Protein AF-A0A7S1R924-F1 (afdb_monomer_lite)

Structure (mmCIF, N/CA/C/O backbone):
data_AF-A0A7S1R924-F1
#
_entry.id   AF-A0A7S1R924-F1
#
loop_
_atom_site.group_PDB
_atom_site.id
_atom_site.type_symbol
_atom_site.label_atom_id
_atom_site.label_alt_id
_atom_site.label_comp_id
_atom_site.label_asym_id
_atom_site.label_entity_id
_atom_site.label_seq_id
_atom_site.pdbx_PDB_ins_code
_atom_site.Cartn_x
_atom_site.Cartn_y
_atom_site.Cartn_z
_atom_site.occupancy
_atom_site.B_iso_or_equiv
_atom_site.auth_seq_id
_atom_site.auth_comp_id
_atom_site.auth_asym_id
_atom_site.auth_atom_id
_atom_site.pdbx_PDB_model_num
ATOM 1 N N . PRO A 1 1 ? 16.244 10.748 -8.995 1.00 49.25 1 PRO A N 1
ATOM 2 C CA . PRO A 1 1 ? 16.408 9.889 -7.794 1.00 49.25 1 PRO A CA 1
ATOM 3 C C . PRO A 1 1 ? 15.623 10.457 -6.596 1.00 49.25 1 PRO A C 1
ATOM 5 O O . PRO A 1 1 ? 15.896 11.573 -6.168 1.00 49.25 1 PRO A O 1
ATOM 8 N N . LYS A 1 2 ? 14.605 9.735 -6.099 1.00 42.09 2 LYS A N 1
ATOM 9 C CA . LYS A 1 2 ? 13.659 10.257 -5.087 1.00 42.09 2 LYS A CA 1
ATOM 10 C C . LYS A 1 2 ? 14.206 10.217 -3.645 1.00 42.09 2 LYS A C 1
ATOM 12 O O . LYS A 1 2 ? 13.652 10.883 -2.783 1.00 42.09 2 LYS A O 1
ATOM 17 N N . PHE A 1 3 ? 15.318 9.510 -3.410 1.00 50.12 3 PHE A N 1
ATOM 18 C CA . PHE A 1 3 ? 15.965 9.357 -2.093 1.00 50.12 3 PHE A CA 1
ATOM 19 C C . PHE A 1 3 ? 17.502 9.269 -2.179 1.00 50.12 3 PHE A C 1
ATOM 21 O O . PHE A 1 3 ? 18.134 8.595 -1.379 1.00 50.12 3 PHE A O 1
ATOM 28 N N . GLY A 1 4 ? 18.117 9.884 -3.194 1.00 65.62 4 GLY A N 1
ATOM 29 C CA . GLY A 1 4 ? 19.574 9.830 -3.402 1.00 65.62 4 GLY A CA 1
ATOM 30 C C . GLY A 1 4 ? 20.097 8.568 -4.103 1.00 65.62 4 GLY A C 1
ATOM 31 O O . GLY A 1 4 ? 21.200 8.606 -4.631 1.00 65.62 4 GLY A O 1
ATOM 32 N N . PHE A 1 5 ? 19.292 7.507 -4.209 1.00 68.25 5 PHE A N 1
ATOM 33 C CA . PHE A 1 5 ? 19.640 6.285 -4.946 1.00 68.25 5 PHE A CA 1
ATOM 34 C C . PHE A 1 5 ? 18.968 6.234 -6.321 1.00 68.25 5 PHE A C 1
ATOM 36 O O . PHE A 1 5 ? 17.844 6.726 -6.500 1.00 68.25 5 PHE A O 1
ATOM 43 N N . ASP A 1 6 ? 19.659 5.648 -7.295 1.00 67.06 6 ASP A N 1
ATOM 44 C CA . ASP A 1 6 ? 19.090 5.306 -8.596 1.00 67.06 6 ASP A CA 1
ATOM 45 C C . ASP A 1 6 ? 18.497 3.882 -8.592 1.00 67.06 6 ASP A C 1
ATOM 47 O O . ASP A 1 6 ? 18.780 3.074 -7.711 1.00 67.06 6 ASP A O 1
ATOM 51 N N . GLY A 1 7 ? 17.619 3.588 -9.555 1.00 62.19 7 GLY A N 1
ATOM 52 C CA . GLY A 1 7 ? 16.990 2.267 -9.698 1.00 62.19 7 GLY A CA 1
ATOM 53 C C . GLY A 1 7 ? 17.879 1.230 -10.389 1.00 62.19 7 GLY A C 1
ATOM 54 O O . GLY A 1 7 ? 17.380 0.187 -10.802 1.00 62.19 7 GLY A O 1
ATOM 55 N N . THR A 1 8 ? 19.168 1.520 -10.586 1.00 72.12 8 THR A N 1
ATOM 56 C CA . THR A 1 8 ? 20.103 0.564 -11.184 1.00 72.12 8 THR A CA 1
ATOM 57 C C . THR A 1 8 ? 20.564 -0.441 -10.130 1.00 72.12 8 THR A C 1
ATOM 59 O O . THR A 1 8 ? 20.469 -0.191 -8.928 1.00 72.12 8 THR A O 1
ATOM 62 N N . LEU A 1 9 ? 21.130 -1.573 -10.564 1.00 66.94 9 LEU A N 1
ATOM 63 C CA . LEU A 1 9 ? 21.716 -2.566 -9.654 1.00 66.94 9 LEU A CA 1
ATOM 64 C C . LEU A 1 9 ? 22.703 -1.919 -8.665 1.00 66.94 9 LEU A C 1
ATOM 66 O O . LEU A 1 9 ? 22.710 -2.245 -7.481 1.00 66.94 9 LEU A O 1
ATOM 70 N N . ARG A 1 10 ? 23.490 -0.949 -9.144 1.00 73.75 10 ARG A N 1
ATOM 71 C CA . ARG A 1 10 ? 24.447 -0.205 -8.328 1.00 73.75 10 ARG A CA 1
ATOM 72 C C . ARG A 1 10 ? 23.754 0.649 -7.263 1.00 73.75 10 ARG A C 1
ATOM 74 O O . ARG A 1 10 ? 24.136 0.556 -6.100 1.00 73.75 10 ARG A O 1
ATOM 81 N N . GLY A 1 11 ? 22.736 1.429 -7.626 1.00 73.31 11 GLY A N 1
ATOM 82 C CA . GLY A 1 11 ? 21.990 2.246 -6.664 1.00 73.31 11 GLY A CA 1
ATOM 83 C C . GLY A 1 11 ? 21.280 1.409 -5.601 1.00 73.31 11 GLY A C 1
ATOM 84 O O . GLY A 1 11 ? 21.264 1.784 -4.429 1.00 73.31 11 GLY A O 1
ATOM 85 N N . VAL A 1 12 ? 20.788 0.221 -5.966 1.00 70.88 12 VAL A N 1
ATOM 86 C CA . VAL A 1 12 ? 20.202 -0.736 -5.014 1.00 70.88 12 VAL A CA 1
ATOM 87 C C . VAL A 1 12 ? 21.258 -1.301 -4.054 1.00 70.88 12 VAL A C 1
ATOM 89 O O . VAL A 1 12 ? 21.000 -1.406 -2.853 1.00 70.88 12 VAL A O 1
ATOM 92 N N . MET A 1 13 ? 22.464 -1.619 -4.538 1.00 72.31 13 MET A N 1
ATOM 93 C CA . MET A 1 13 ? 23.574 -2.055 -3.677 1.00 72.31 13 MET A CA 1
ATOM 94 C C . MET A 1 13 ? 24.038 -0.947 -2.718 1.00 72.31 13 MET A C 1
ATOM 96 O O . MET A 1 13 ? 24.294 -1.218 -1.543 1.00 72.31 13 MET A O 1
ATOM 100 N N . GLU A 1 14 ? 24.115 0.299 -3.190 1.00 78.88 14 GLU A N 1
ATOM 101 C CA . GLU A 1 14 ? 24.468 1.467 -2.371 1.00 78.88 14 GLU A CA 1
ATOM 102 C C . GLU A 1 14 ? 23.411 1.730 -1.283 1.00 78.88 14 GLU A C 1
ATOM 104 O O . GLU A 1 14 ? 23.768 1.918 -0.116 1.00 78.88 14 GLU A O 1
ATOM 109 N N . MET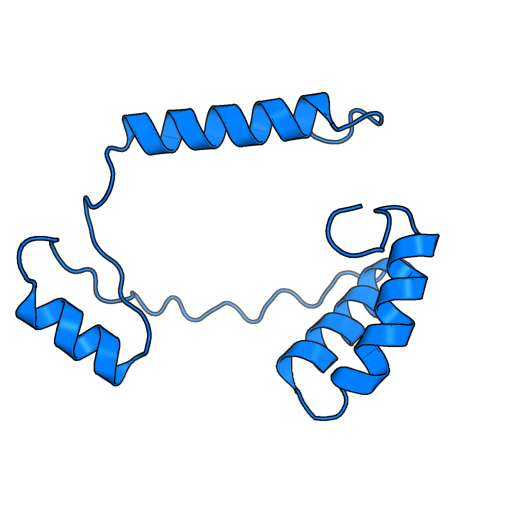 A 1 15 ? 22.120 1.640 -1.627 1.00 77.06 15 MET A N 1
ATOM 110 C CA . MET A 1 15 ? 21.016 1.715 -0.662 1.00 77.06 15 MET A CA 1
ATOM 111 C C . MET A 1 15 ? 21.130 0.617 0.396 1.00 77.06 15 MET A C 1
ATOM 113 O O . MET A 1 15 ? 21.021 0.893 1.589 1.00 77.06 15 MET A O 1
ATOM 117 N N . ARG A 1 16 ? 21.390 -0.629 -0.017 1.00 73.50 16 ARG A N 1
ATOM 118 C CA . ARG A 1 16 ? 21.489 -1.774 0.897 1.00 73.50 16 ARG A CA 1
ATOM 119 C C . ARG A 1 16 ? 22.558 -1.566 1.964 1.00 73.50 16 ARG A C 1
ATOM 121 O O . ARG A 1 16 ? 22.287 -1.822 3.133 1.00 73.50 16 ARG A O 1
ATOM 128 N N . ASN A 1 17 ? 23.734 -1.085 1.569 1.00 75.81 17 ASN A N 1
ATOM 129 C CA . ASN A 1 17 ? 24.843 -0.841 2.492 1.00 75.81 17 ASN A CA 1
ATOM 130 C C . ASN A 1 17 ? 24.529 0.271 3.505 1.00 75.81 17 ASN A C 1
ATOM 132 O O . ASN A 1 17 ? 24.924 0.174 4.665 1.00 75.81 17 ASN A O 1
ATOM 136 N N . GLN A 1 18 ? 23.802 1.316 3.098 1.00 76.12 18 GLN A N 1
ATOM 137 C CA . GLN A 1 18 ? 23.386 2.368 4.032 1.00 76.12 18 GLN A CA 1
ATOM 138 C C . GLN A 1 18 ? 22.285 1.884 4.981 1.00 76.12 18 GLN A C 1
ATOM 140 O O . GLN A 1 18 ? 22.349 2.117 6.187 1.00 76.12 18 GLN A O 1
ATOM 145 N N . VAL A 1 19 ? 21.298 1.158 4.456 1.00 72.62 19 VAL A N 1
ATOM 146 C CA . VAL A 1 19 ? 20.150 0.679 5.236 1.00 72.62 19 VAL A CA 1
ATOM 147 C C . VAL A 1 19 ? 20.542 -0.457 6.184 1.00 72.62 19 VAL A C 1
ATOM 149 O O . VAL A 1 19 ? 19.964 -0.555 7.262 1.00 72.62 19 VAL A O 1
ATOM 152 N N . SER A 1 20 ? 21.558 -1.271 5.865 1.00 70.31 20 SER A N 1
ATOM 153 C CA . SER A 1 20 ? 22.011 -2.357 6.750 1.00 70.31 20 SER A CA 1
ATOM 154 C C . SER A 1 20 ? 22.460 -1.883 8.130 1.00 70.31 20 SER A C 1
ATOM 156 O O . SER A 1 20 ? 22.262 -2.604 9.101 1.00 70.31 20 SER A O 1
ATOM 158 N N . PHE A 1 21 ? 23.004 -0.666 8.232 1.00 68.50 21 PHE A N 1
ATOM 159 C CA . PHE A 1 21 ? 23.390 -0.085 9.519 1.00 68.50 21 PHE A CA 1
ATOM 160 C C . PHE A 1 21 ? 22.171 0.360 10.343 1.00 68.50 21 PHE A C 1
ATOM 162 O O . PHE A 1 21 ? 22.165 0.255 11.563 1.00 68.50 21 PHE A O 1
ATOM 169 N N . MET A 1 22 ? 21.111 0.830 9.680 1.00 67.12 22 MET A N 1
ATOM 170 C CA . MET A 1 22 ? 19.878 1.275 10.343 1.00 67.12 22 MET 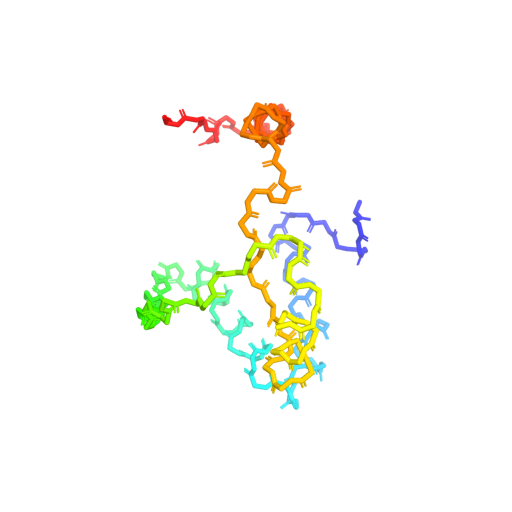A CA 1
ATOM 171 C C . MET A 1 22 ? 18.949 0.112 10.701 1.00 67.12 22 MET A C 1
ATOM 173 O O . MET A 1 22 ? 18.132 0.224 11.610 1.00 67.12 22 MET A O 1
ATOM 177 N N . ALA A 1 23 ? 19.064 -1.000 9.979 1.00 65.25 23 ALA A N 1
ATOM 178 C CA . ALA A 1 23 ? 18.188 -2.147 10.127 1.00 65.25 23 ALA A CA 1
ATOM 179 C C . ALA A 1 23 ? 18.553 -3.052 11.304 1.00 65.25 23 ALA A C 1
ATOM 181 O O . ALA A 1 23 ? 17.694 -3.804 11.741 1.00 65.25 23 ALA A O 1
ATOM 182 N N . GLU A 1 24 ? 19.765 -2.975 11.864 1.00 68.44 24 GLU A N 1
ATOM 183 C CA . GLU A 1 24 ? 20.225 -3.880 12.935 1.00 68.44 24 GLU A CA 1
ATOM 184 C C . GLU A 1 24 ? 19.225 -4.017 14.104 1.00 68.44 24 GLU A C 1
ATOM 186 O O . GLU A 1 24 ? 19.081 -5.102 14.669 1.00 68.44 24 GLU A O 1
ATOM 191 N N . PHE A 1 25 ? 18.464 -2.956 14.394 1.00 74.38 25 PHE A N 1
ATOM 192 C CA . PHE A 1 25 ? 17.470 -2.905 15.471 1.00 74.38 25 PHE A CA 1
ATOM 193 C C . PHE A 1 25 ? 16.000 -2.960 15.004 1.00 74.38 25 PHE A C 1
ATOM 195 O O . PHE A 1 25 ? 15.099 -2.858 15.834 1.00 74.38 25 PHE A O 1
ATOM 202 N N . ASP A 1 26 ? 15.738 -3.146 13.707 1.00 74.12 26 ASP A N 1
ATOM 203 C CA . ASP A 1 26 ? 14.399 -3.227 13.106 1.00 74.12 26 ASP A CA 1
ATOM 204 C C . ASP A 1 26 ? 14.217 -4.596 12.406 1.00 74.12 26 ASP A C 1
ATOM 206 O O . ASP A 1 26 ? 14.682 -4.808 11.276 1.00 74.12 26 ASP A O 1
ATOM 210 N N . PRO A 1 27 ? 13.563 -5.573 13.069 1.00 73.44 27 PRO A N 1
ATOM 211 C CA . PRO A 1 27 ? 13.411 -6.924 12.532 1.00 73.44 27 PRO A CA 1
ATOM 212 C C . PRO A 1 27 ? 12.668 -6.995 11.180 1.00 73.44 27 PRO A C 1
ATOM 214 O O . PRO A 1 27 ? 13.128 -7.743 10.305 1.00 73.44 27 PRO A O 1
ATOM 217 N N . PRO A 1 28 ? 11.565 -6.247 10.950 1.00 72.88 28 PRO A N 1
ATOM 218 C CA . PRO A 1 28 ? 10.965 -6.108 9.621 1.00 72.88 28 PRO A CA 1
ATOM 219 C C . PRO A 1 28 ? 11.943 -5.624 8.545 1.00 72.88 28 PRO A C 1
ATOM 221 O O . PRO A 1 28 ? 12.018 -6.228 7.468 1.00 72.88 28 PRO A O 1
ATOM 224 N N . LEU A 1 29 ? 12.728 -4.585 8.832 1.00 72.12 29 LEU A N 1
ATOM 225 C CA . LEU A 1 29 ? 13.675 -4.018 7.872 1.00 72.12 29 LEU A CA 1
ATOM 226 C C . LEU A 1 29 ? 14.822 -4.993 7.559 1.00 72.12 29 LEU A C 1
ATOM 228 O O . LEU A 1 29 ? 15.193 -5.166 6.396 1.00 72.12 29 LEU A O 1
ATOM 232 N N . MET A 1 30 ? 15.317 -5.725 8.562 1.00 76.12 30 MET A N 1
ATOM 233 C CA . MET A 1 30 ? 16.311 -6.792 8.362 1.00 76.12 30 MET A CA 1
ATOM 234 C C . MET A 1 30 ? 15.786 -7.948 7.526 1.00 76.12 30 MET A C 1
ATOM 236 O O . MET A 1 30 ? 16.537 -8.533 6.739 1.00 76.12 30 MET A O 1
ATOM 240 N N . LYS A 1 31 ? 14.507 -8.301 7.680 1.00 76.56 31 LYS A N 1
ATOM 241 C CA . LYS A 1 31 ? 13.876 -9.303 6.822 1.00 76.56 31 LYS A CA 1
ATOM 242 C C . LYS A 1 31 ? 13.827 -8.811 5.375 1.00 76.56 31 LYS A C 1
ATOM 244 O O . LYS A 1 31 ? 14.243 -9.550 4.488 1.00 76.56 31 LYS A O 1
ATOM 249 N N . ALA A 1 32 ? 13.387 -7.574 5.145 1.00 73.88 32 ALA A N 1
ATOM 250 C CA . ALA A 1 32 ? 13.334 -6.990 3.806 1.00 73.88 32 ALA A CA 1
ATOM 251 C C . ALA A 1 32 ? 14.719 -6.964 3.134 1.00 73.88 32 ALA A C 1
ATOM 253 O O . ALA A 1 32 ? 14.849 -7.387 1.989 1.00 73.88 32 ALA A O 1
ATOM 254 N N . LEU A 1 33 ? 15.774 -6.572 3.860 1.00 75.25 33 LEU A N 1
ATOM 255 C CA . LEU A 1 33 ? 17.153 -6.612 3.353 1.00 75.25 33 LEU A CA 1
ATOM 256 C C . LEU A 1 33 ? 17.608 -8.029 2.974 1.00 75.25 33 LEU A C 1
ATOM 258 O O . LEU A 1 33 ? 18.233 -8.218 1.929 1.00 75.25 33 LEU A O 1
ATOM 262 N N . LYS A 1 34 ? 17.288 -9.032 3.802 1.00 73.81 34 LYS A N 1
ATOM 263 C CA . LYS A 1 34 ? 17.609 -10.443 3.521 1.00 73.81 34 LYS A CA 1
ATOM 264 C C . LYS A 1 34 ? 16.858 -10.970 2.304 1.00 73.81 34 LYS A C 1
ATOM 266 O O . LYS A 1 34 ? 17.425 -11.734 1.529 1.00 73.81 34 LYS A O 1
ATOM 271 N N . ASP A 1 35 ? 15.606 -10.568 2.134 1.00 68.12 35 ASP A N 1
ATOM 272 C CA . ASP A 1 35 ? 14.794 -10.959 0.988 1.00 68.12 35 ASP A CA 1
ATOM 273 C C . ASP A 1 35 ? 15.334 -10.306 -0.297 1.00 68.12 35 ASP A C 1
ATOM 275 O O . ASP A 1 35 ? 15.586 -11.003 -1.276 1.00 68.12 35 ASP A O 1
ATOM 279 N N . ILE A 1 36 ? 15.667 -9.011 -0.274 1.00 71.00 36 ILE A N 1
ATOM 280 C CA . ILE A 1 36 ? 16.323 -8.328 -1.404 1.00 71.00 36 ILE A CA 1
ATOM 281 C C . ILE A 1 36 ? 17.629 -9.034 -1.797 1.00 71.00 36 ILE A C 1
ATOM 283 O O . ILE A 1 36 ? 17.869 -9.256 -2.981 1.00 71.00 36 ILE A O 1
ATOM 287 N N . HIS A 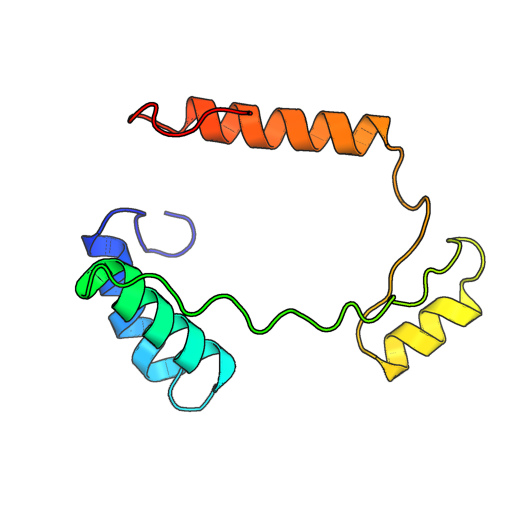1 37 ? 18.449 -9.440 -0.822 1.00 72.06 37 HIS A N 1
ATOM 288 C CA . HIS A 1 37 ? 19.670 -10.211 -1.079 1.00 72.06 37 HIS A CA 1
ATOM 289 C C . HIS A 1 37 ? 19.377 -11.565 -1.747 1.00 72.06 37 HIS A C 1
ATOM 291 O O . HIS A 1 37 ? 20.022 -11.917 -2.732 1.00 72.06 37 HIS A O 1
ATOM 297 N N . LYS A 1 38 ? 18.378 -12.311 -1.263 1.00 67.94 38 LYS A N 1
ATOM 298 C CA . LYS A 1 38 ? 17.983 -13.592 -1.872 1.00 67.94 38 LYS A CA 1
ATOM 299 C C . LYS A 1 38 ? 17.520 -13.430 -3.319 1.00 67.94 38 LYS A C 1
ATOM 301 O O . LYS A 1 38 ? 17.916 -14.224 -4.167 1.00 67.94 38 LYS A O 1
ATOM 306 N N . LEU A 1 39 ? 16.728 -12.395 -3.597 1.00 66.81 39 LEU A N 1
ATOM 307 C CA . LEU A 1 39 ? 16.172 -12.153 -4.925 1.00 66.81 39 LEU A CA 1
ATOM 308 C C . LEU A 1 39 ? 17.229 -11.647 -5.918 1.00 66.81 39 LEU A C 1
ATOM 310 O O . LEU A 1 39 ? 17.303 -12.142 -7.042 1.00 66.81 39 LEU A O 1
ATOM 314 N N . LEU A 1 40 ? 18.034 -10.659 -5.517 1.00 68.38 40 LEU A N 1
ATOM 315 C CA . LEU A 1 40 ? 18.943 -9.959 -6.429 1.00 68.38 40 LEU A CA 1
ATOM 316 C C . LEU A 1 40 ? 20.327 -10.604 -6.529 1.00 68.38 40 LEU A C 1
ATOM 318 O O . LEU A 1 40 ? 20.871 -10.661 -7.628 1.00 68.38 40 LEU A O 1
ATOM 322 N N . ASP A 1 41 ? 20.884 -11.100 -5.419 1.00 69.50 41 ASP A N 1
ATOM 323 C CA . ASP A 1 41 ? 22.250 -11.642 -5.404 1.00 69.50 41 ASP A CA 1
ATOM 324 C C . ASP A 1 41 ? 22.259 -13.163 -5.587 1.00 69.50 41 ASP A C 1
ATOM 326 O O . ASP A 1 41 ? 23.131 -13.702 -6.263 1.00 69.50 41 ASP A O 1
ATOM 330 N N . ALA A 1 42 ? 21.307 -13.869 -4.965 1.00 67.50 42 ALA A N 1
ATOM 331 C CA . ALA A 1 42 ? 21.269 -15.332 -4.993 1.00 67.50 42 ALA A CA 1
ATOM 332 C C . ALA A 1 42 ? 20.374 -15.902 -6.107 1.00 67.50 42 ALA A C 1
ATOM 334 O O . ALA A 1 42 ? 20.350 -17.120 -6.285 1.00 67.50 42 ALA A O 1
ATOM 335 N N . HIS A 1 43 ? 19.634 -15.047 -6.829 1.00 70.25 43 HIS A N 1
ATOM 336 C CA . HIS A 1 43 ? 18.599 -15.438 -7.799 1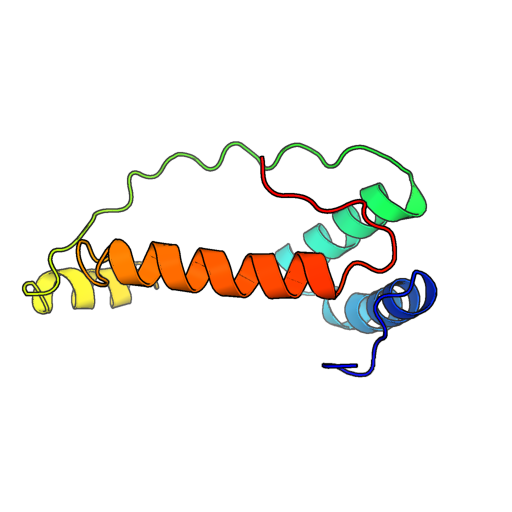.00 70.25 43 HIS A CA 1
ATOM 337 C C . HIS A 1 43 ? 17.631 -16.500 -7.249 1.00 70.25 43 HIS A C 1
ATOM 339 O O . HIS A 1 43 ? 17.141 -17.359 -7.980 1.00 70.25 43 HIS A O 1
ATOM 345 N N . GLN A 1 44 ? 17.392 -16.469 -5.938 1.00 70.62 44 GLN A N 1
ATOM 346 C CA . GLN A 1 44 ? 16.488 -17.382 -5.263 1.00 70.62 44 GLN A CA 1
ATOM 347 C C . GLN A 1 44 ? 15.100 -16.765 -5.222 1.00 70.62 44 GLN A C 1
ATOM 349 O O . GLN A 1 44 ? 14.937 -15.590 -4.883 1.00 70.62 44 GLN A O 1
ATOM 354 N N . ASP A 1 45 ? 14.093 -17.588 -5.498 1.00 64.06 45 ASP A N 1
ATOM 355 C CA . ASP A 1 45 ? 12.713 -17.202 -5.258 1.00 64.06 45 ASP A CA 1
ATOM 356 C C . ASP A 1 45 ? 12.537 -16.829 -3.786 1.00 64.06 45 ASP A C 1
ATOM 358 O O . ASP A 1 45 ? 12.953 -17.548 -2.867 1.00 64.06 45 ASP A O 1
ATOM 362 N N . LEU A 1 46 ? 11.913 -15.676 -3.557 1.00 59.41 46 LEU A N 1
ATOM 363 C CA . LEU A 1 46 ? 11.563 -15.256 -2.212 1.00 59.41 46 LEU A CA 1
ATOM 364 C C . LEU A 1 46 ? 10.656 -16.313 -1.576 1.00 59.41 46 LEU A C 1
ATOM 366 O O . LEU A 1 46 ? 9.748 -16.821 -2.246 1.00 59.41 46 LEU A O 1
ATOM 370 N N . PRO A 1 47 ? 10.838 -16.632 -0.279 1.00 62.84 47 PRO A N 1
ATOM 371 C CA . PRO A 1 47 ? 9.849 -17.428 0.423 1.00 62.84 47 PRO A CA 1
ATOM 372 C C . PRO A 1 47 ? 8.507 -16.720 0.251 1.00 62.84 47 PRO A C 1
ATOM 374 O O . PRO A 1 47 ? 8.388 -15.537 0.587 1.00 62.84 47 PRO A O 1
ATOM 377 N N . LYS A 1 48 ? 7.524 -17.429 -0.324 1.00 57.03 48 LYS A N 1
ATOM 378 C CA . LYS A 1 48 ? 6.157 -16.917 -0.467 1.00 57.03 48 LYS A CA 1
ATOM 379 C C . LYS A 1 48 ? 5.787 -16.299 0.871 1.00 57.03 48 LYS A C 1
ATOM 381 O O . LYS A 1 48 ? 5.963 -16.969 1.894 1.00 57.03 48 LYS A O 1
ATOM 386 N N . MET A 1 49 ? 5.367 -15.025 0.863 1.00 50.94 49 MET A N 1
ATOM 387 C CA . MET A 1 49 ? 4.927 -14.361 2.090 1.00 50.94 49 MET A CA 1
ATOM 388 C C . MET A 1 49 ? 4.048 -15.353 2.848 1.00 50.94 49 MET A C 1
ATOM 390 O O . MET A 1 49 ? 3.196 -15.970 2.193 1.00 50.94 49 MET A O 1
ATOM 394 N N . PRO A 1 50 ? 4.293 -15.587 4.157 1.00 52.56 50 PRO A N 1
ATOM 395 C CA . PRO A 1 50 ? 3.437 -16.476 4.924 1.00 52.56 50 PRO A CA 1
ATOM 396 C C . PRO A 1 50 ? 2.031 -16.004 4.628 1.00 52.56 50 PRO A C 1
ATOM 398 O O . PRO A 1 50 ? 1.793 -14.804 4.768 1.00 52.56 50 PRO A O 1
ATOM 401 N N . ILE A 1 51 ? 1.204 -16.908 4.080 1.00 52.88 51 ILE A N 1
ATOM 402 C CA . ILE A 1 51 ? -0.166 -16.620 3.658 1.00 52.88 51 ILE A CA 1
ATOM 403 C C . ILE A 1 51 ? -0.716 -15.734 4.751 1.00 52.88 51 ILE A C 1
ATOM 405 O O . ILE A 1 51 ? -0.856 -16.190 5.891 1.00 52.88 51 ILE A O 1
ATOM 409 N N . VAL A 1 52 ? -0.858 -14.445 4.428 1.00 51.12 52 VAL A N 1
ATOM 410 C CA . VAL A 1 52 ? -1.386 -13.466 5.361 1.00 51.12 52 VAL A CA 1
ATOM 411 C C . VAL A 1 52 ? -2.702 -14.108 5.714 1.00 51.12 52 VAL A C 1
ATOM 413 O O . VAL A 1 52 ? -3.499 -14.360 4.804 1.00 51.12 52 VAL A O 1
ATOM 416 N N . ARG A 1 53 ? -2.869 -14.536 6.978 1.00 46.38 53 ARG A N 1
ATOM 417 C CA . ARG A 1 53 ? -4.185 -14.957 7.453 1.00 46.38 53 ARG A CA 1
ATOM 418 C C . ARG A 1 53 ? -5.103 -13.908 6.870 1.00 46.38 53 ARG A C 1
ATOM 420 O O . ARG A 1 53 ? -4.839 -12.725 7.083 1.00 46.38 53 ARG A O 1
ATOM 427 N N . VAL A 1 54 ? -6.071 -14.321 6.058 1.00 52.12 54 VAL A N 1
ATOM 428 C CA . VAL A 1 54 ? -7.124 -13.412 5.638 1.00 52.12 54 VAL A CA 1
ATOM 429 C C . VAL A 1 54 ? -7.849 -13.122 6.941 1.00 52.12 54 VAL A C 1
ATOM 431 O O . VAL A 1 54 ? -8.770 -13.823 7.334 1.00 52.12 54 VAL A O 1
ATOM 434 N N . VAL A 1 55 ? -7.303 -12.186 7.713 1.00 52.72 55 VAL A N 1
ATOM 435 C CA . VAL A 1 55 ? -8.035 -11.484 8.732 1.00 52.72 55 VAL A CA 1
ATOM 436 C C . VAL A 1 55 ? -9.036 -10.770 7.859 1.00 52.72 55 VAL A C 1
ATOM 438 O O . VAL A 1 55 ? -8.665 -9.886 7.084 1.00 52.72 55 VAL A O 1
ATOM 441 N N . GLU A 1 56 ? -10.262 -11.280 7.841 1.00 61.50 56 GLU A N 1
ATOM 442 C CA . GLU A 1 56 ? -11.382 -10.540 7.294 1.00 61.50 56 GLU A CA 1
ATOM 443 C C . GLU A 1 56 ? -11.456 -9.266 8.127 1.00 61.50 56 GLU A C 1
ATOM 445 O O . GLU A 1 56 ? -12.058 -9.230 9.196 1.00 61.50 56 GLU A O 1
ATOM 450 N N . ALA A 1 57 ? -10.695 -8.257 7.700 1.00 69.94 57 ALA A N 1
ATOM 451 C CA . ALA A 1 57 ? -10.602 -6.996 8.393 1.00 69.94 57 ALA A CA 1
ATOM 452 C C . ALA A 1 57 ? -12.015 -6.434 8.434 1.00 69.94 57 ALA A C 1
ATOM 454 O O . ALA A 1 57 ? -12.671 -6.331 7.389 1.00 69.94 57 ALA A O 1
ATOM 455 N N . GLN A 1 58 ? -12.483 -6.124 9.641 1.00 84.69 58 GLN A N 1
ATOM 456 C CA . GLN A 1 58 ? -13.801 -5.556 9.834 1.00 84.69 58 GLN A CA 1
ATOM 457 C C . GLN A 1 58 ? -13.922 -4.309 8.956 1.00 84.69 58 GLN A C 1
ATOM 459 O O . GLN A 1 58 ? -13.088 -3.402 9.007 1.00 84.69 58 GLN A O 1
ATOM 464 N N . ARG A 1 59 ? -14.935 -4.311 8.088 1.00 87.75 59 ARG A N 1
ATOM 465 C CA . ARG A 1 59 ? -15.204 -3.204 7.174 1.00 87.75 59 ARG A CA 1
ATOM 466 C C . ARG A 1 59 ? -16.260 -2.311 7.791 1.00 87.75 59 ARG A C 1
ATOM 468 O O . ARG A 1 59 ? -17.317 -2.797 8.184 1.00 87.75 59 ARG A O 1
ATOM 475 N N . PHE A 1 60 ? -15.974 -1.022 7.836 1.00 90.31 60 PHE A N 1
ATOM 476 C CA . PHE A 1 60 ? -16.864 -0.015 8.391 1.00 90.31 60 PHE A CA 1
ATOM 477 C C . PHE A 1 60 ? -17.509 0.781 7.262 1.00 90.31 60 PHE A C 1
ATOM 479 O O . PHE A 1 60 ? -16.857 1.073 6.259 1.00 90.31 60 PHE A O 1
ATOM 486 N N . GLU A 1 61 ? -18.781 1.130 7.420 1.00 89.44 61 GLU A N 1
ATOM 487 C CA . GLU A 1 61 ? -19.404 2.154 6.581 1.00 89.44 61 GLU A CA 1
ATOM 488 C C . GLU A 1 61 ? -18.843 3.526 6.994 1.00 89.44 61 GLU A C 1
ATOM 490 O O . GLU A 1 61 ? -18.525 3.751 8.168 1.00 89.44 61 GLU A O 1
ATOM 495 N N . ALA A 1 62 ? -18.678 4.442 6.040 1.00 84.12 62 ALA A N 1
ATOM 496 C CA . ALA A 1 62 ? -18.040 5.736 6.295 1.00 84.12 62 ALA A CA 1
ATOM 497 C C . ALA A 1 62 ? -18.806 6.576 7.337 1.00 84.12 62 ALA A C 1
ATOM 499 O O . ALA A 1 62 ? -18.204 7.344 8.093 1.00 84.12 62 ALA A O 1
ATOM 500 N N . GLU A 1 63 ? -20.127 6.395 7.404 1.00 87.31 63 GLU A N 1
ATOM 501 C CA . GLU A 1 63 ? -21.037 7.095 8.306 1.00 87.31 63 GLU A CA 1
ATOM 502 C C . GLU A 1 63 ? -20.875 6.668 9.775 1.00 87.31 63 GLU A C 1
ATOM 504 O O . GLU A 1 63 ? -21.176 7.456 10.678 1.00 87.31 63 GLU A O 1
ATOM 509 N N . ASP A 1 64 ? -20.353 5.466 10.046 1.00 86.38 64 ASP A N 1
ATOM 510 C CA . ASP A 1 64 ? -20.121 4.965 11.408 1.00 86.38 64 ASP A CA 1
ATOM 511 C C . ASP A 1 64 ? -18.790 5.467 11.990 1.00 86.38 64 ASP A C 1
ATOM 513 O O . ASP A 1 64 ? -17.888 4.708 12.352 1.00 86.38 64 ASP A O 1
ATOM 517 N N . SER A 1 65 ? -18.675 6.795 12.085 1.00 84.50 65 SER A N 1
ATOM 518 C CA . SER A 1 65 ? -17.493 7.491 12.616 1.00 84.50 65 SER A CA 1
ATOM 519 C C . SER A 1 65 ? -17.049 6.999 13.990 1.00 84.50 65 SER A C 1
ATOM 521 O O . SER A 1 65 ? -15.854 6.921 14.256 1.00 84.50 65 SER A O 1
ATOM 523 N N . LYS A 1 66 ? -17.983 6.626 14.869 1.00 88.50 66 LYS A N 1
ATOM 524 C CA . LYS A 1 66 ? -17.634 6.134 16.205 1.00 88.50 66 LYS A CA 1
ATOM 525 C C . LYS A 1 66 ? -17.024 4.737 16.148 1.00 88.50 66 LYS A C 1
ATOM 527 O O . LYS A 1 66 ? -15.999 4.523 16.788 1.00 88.50 66 LYS A O 1
ATOM 532 N N . GLY A 1 67 ? -17.618 3.823 15.378 1.00 87.56 67 GLY A N 1
ATOM 533 C CA . GLY A 1 67 ? -17.140 2.447 15.270 1.00 87.56 67 GLY A CA 1
ATOM 534 C C . GLY A 1 67 ? -15.726 2.362 14.703 1.00 87.56 67 GLY A C 1
ATOM 535 O O . GLY A 1 67 ? -14.858 1.724 15.304 1.00 87.56 67 GLY A O 1
ATOM 536 N N . TRP A 1 68 ? -15.459 3.056 13.591 1.00 90.19 68 TRP A N 1
ATOM 537 C CA . TRP A 1 68 ? -14.134 2.979 12.978 1.00 90.19 68 TRP A CA 1
ATOM 538 C C . TRP A 1 68 ? -13.079 3.801 13.727 1.00 90.19 68 TRP A C 1
ATOM 540 O O . TRP A 1 68 ? -11.933 3.369 13.782 1.00 90.19 68 TRP A O 1
ATOM 550 N N . ILE A 1 69 ? -13.412 4.925 14.379 1.00 89.75 69 ILE A N 1
ATOM 551 C CA . ILE A 1 69 ? -12.418 5.658 15.191 1.00 89.75 69 ILE A CA 1
ATOM 552 C C . ILE A 1 69 ? -11.937 4.806 16.369 1.00 89.75 69 ILE A C 1
ATOM 554 O O . ILE A 1 69 ? -10.738 4.765 16.630 1.00 89.75 69 ILE A O 1
ATOM 558 N N . THR A 1 70 ? -12.838 4.105 17.064 1.00 90.06 70 THR A N 1
ATOM 559 C CA . THR A 1 70 ? -12.441 3.214 18.164 1.00 90.06 70 THR A CA 1
ATOM 560 C C . THR A 1 70 ? -11.533 2.092 17.662 1.00 90.06 70 THR A C 1
ATOM 562 O O . THR A 1 70 ? -10.443 1.914 18.195 1.00 90.06 70 THR A O 1
ATOM 565 N N . HIS A 1 71 ? -11.905 1.424 16.567 1.00 86.00 71 HIS A N 1
ATOM 566 C CA . HIS A 1 71 ? -11.063 0.386 15.967 1.00 86.00 71 HIS A CA 1
ATOM 567 C C . HIS A 1 71 ? -9.703 0.924 15.491 1.00 86.00 71 HIS A C 1
ATOM 569 O O . HIS A 1 71 ? -8.692 0.236 15.593 1.00 86.00 71 HIS A O 1
ATOM 575 N N . LEU A 1 72 ? -9.643 2.163 14.989 1.00 86.50 72 LEU A N 1
ATOM 576 C CA . LEU A 1 72 ? -8.385 2.796 14.590 1.00 86.50 72 LEU A CA 1
ATOM 577 C C . LEU A 1 72 ? -7.443 2.998 15.781 1.00 86.50 72 LEU A C 1
ATOM 579 O O . LEU A 1 72 ? -6.236 2.827 15.631 1.00 86.50 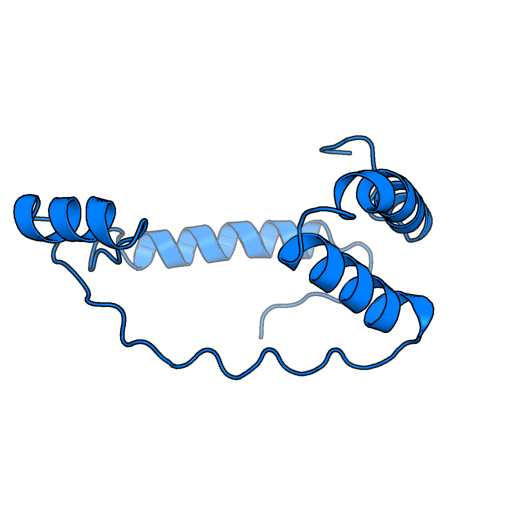72 LEU A O 1
ATOM 583 N N . VAL A 1 73 ? -7.983 3.380 16.940 1.00 87.75 73 VAL A N 1
ATOM 584 C CA . VAL A 1 73 ? -7.200 3.546 18.172 1.00 87.75 73 VAL A CA 1
ATOM 585 C C . VAL A 1 73 ? -6.667 2.200 18.660 1.00 87.75 73 VAL A C 1
ATOM 587 O O . VAL A 1 73 ? -5.506 2.129 19.057 1.00 87.75 73 VAL A O 1
ATOM 590 N N . ASP A 1 74 ? -7.489 1.153 18.598 1.00 83.56 74 ASP A N 1
ATOM 591 C CA . ASP A 1 74 ? -7.147 -0.165 19.137 1.00 83.56 74 ASP A CA 1
ATOM 592 C C . ASP A 1 74 ? -6.175 -0.941 18.229 1.00 83.56 74 ASP A C 1
ATOM 594 O O . ASP A 1 74 ? -5.201 -1.520 18.709 1.00 83.56 74 ASP A O 1
ATOM 598 N N . GLU A 1 75 ? -6.399 -0.920 16.912 1.00 83.88 75 GLU A N 1
ATOM 599 C CA . GLU A 1 75 ? -5.683 -1.770 15.945 1.00 83.88 75 GLU A CA 1
ATOM 600 C C . GLU A 1 75 ? -4.681 -0.993 15.074 1.00 83.88 75 GLU A C 1
ATOM 602 O O . GLU A 1 75 ? -3.887 -1.581 14.339 1.00 83.88 75 GLU A O 1
ATOM 607 N N . GLY A 1 76 ? -4.707 0.344 15.109 1.00 83.94 76 GLY A N 1
ATOM 608 C CA . GLY A 1 76 ? -3.824 1.201 14.308 1.00 83.94 76 GLY A CA 1
ATOM 609 C C . GLY A 1 76 ? -4.172 1.269 12.815 1.00 83.94 76 GLY A C 1
ATOM 610 O O . GLY A 1 76 ? -3.497 1.973 12.063 1.00 83.94 76 GLY A O 1
ATOM 611 N N . PHE A 1 77 ? -5.224 0.575 12.365 1.00 86.12 77 PHE A N 1
ATOM 612 C CA . PHE A 1 77 ? -5.750 0.656 11.000 1.00 86.12 77 PHE A CA 1
ATOM 613 C C . PHE A 1 77 ? -7.272 0.444 10.956 1.00 86.12 77 PHE A C 1
ATOM 615 O O . PHE A 1 77 ? -7.869 -0.119 11.873 1.00 86.12 77 PHE A O 1
ATOM 622 N N . VAL A 1 78 ? -7.902 0.872 9.855 1.00 89.12 78 VAL A N 1
ATOM 623 C CA . VAL A 1 78 ? -9.320 0.617 9.548 1.00 89.12 78 VAL A CA 1
ATOM 624 C C . VAL A 1 78 ? -9.522 0.368 8.062 1.00 89.12 78 VAL A C 1
ATOM 626 O O . VAL A 1 78 ? -8.774 0.879 7.228 1.00 89.12 78 VAL A O 1
ATOM 629 N N . VAL A 1 79 ? -10.568 -0.386 7.722 1.00 88.88 79 VAL A N 1
ATOM 630 C CA . VAL A 1 79 ? -11.009 -0.576 6.337 1.00 88.88 79 VAL A CA 1
ATOM 631 C C . VAL A 1 79 ? -12.383 0.060 6.174 1.00 88.88 79 VAL A C 1
ATOM 633 O O . VAL A 1 79 ? -13.361 -0.421 6.740 1.00 88.88 79 VAL A O 1
ATOM 636 N N . ILE A 1 80 ? -12.460 1.136 5.391 1.00 89.38 80 ILE A N 1
ATOM 637 C CA . ILE A 1 80 ? -13.719 1.835 5.117 1.00 89.38 80 ILE A CA 1
ATOM 638 C C . ILE A 1 80 ? -14.274 1.353 3.777 1.00 89.38 80 ILE A C 1
ATOM 640 O O . ILE A 1 80 ? -13.603 1.408 2.744 1.00 89.38 80 ILE A O 1
ATOM 644 N N . LYS A 1 81 ? -15.512 0.869 3.794 1.00 86.38 81 LYS A N 1
ATOM 645 C CA . LYS A 1 81 ? -16.252 0.479 2.598 1.00 86.38 81 LYS A CA 1
ATOM 646 C C . LYS A 1 81 ? -16.834 1.722 1.927 1.00 86.38 81 LYS A C 1
ATOM 648 O O . LYS A 1 81 ? -17.276 2.646 2.596 1.00 86.38 81 LYS A O 1
ATOM 653 N N . GLY A 1 82 ? -16.809 1.744 0.594 1.00 79.81 82 GLY A N 1
ATOM 654 C CA . GLY A 1 82 ? -17.397 2.839 -0.185 1.00 79.81 82 GLY A CA 1
ATOM 655 C C . GLY A 1 82 ? -16.689 4.187 -0.020 1.00 79.81 82 GLY A C 1
ATOM 656 O O . GLY A 1 82 ? -17.227 5.202 -0.441 1.00 79.81 82 GLY A O 1
ATOM 657 N N . ALA A 1 83 ? -15.483 4.212 0.562 1.00 80.94 83 ALA A N 1
ATOM 658 C CA . ALA A 1 83 ? -14.715 5.442 0.756 1.00 80.94 83 ALA A CA 1
ATOM 659 C C . ALA A 1 83 ? -14.362 6.149 -0.564 1.00 80.94 83 ALA A C 1
ATOM 661 O O . ALA A 1 83 ? -14.098 7.349 -0.574 1.00 80.94 83 ALA A O 1
ATOM 662 N N . VAL A 1 84 ? -14.319 5.395 -1.664 1.00 81.06 84 VAL A N 1
ATOM 663 C CA . VAL A 1 84 ? -13.977 5.887 -2.997 1.00 81.06 84 VAL A CA 1
ATOM 664 C C . VAL A 1 84 ? -14.900 5.219 -4.012 1.00 81.06 84 VAL A C 1
ATOM 666 O O . VAL A 1 84 ? -15.222 4.037 -3.877 1.00 81.06 84 VAL A O 1
ATOM 669 N N . ASP A 1 85 ? -15.303 5.971 -5.032 1.00 84.12 85 ASP A N 1
ATOM 670 C CA . ASP A 1 85 ? -16.040 5.437 -6.175 1.00 84.12 85 ASP A CA 1
ATOM 671 C C . ASP A 1 85 ? -15.146 4.476 -6.983 1.00 84.12 85 ASP A C 1
ATOM 673 O O . ASP A 1 85 ? -13.997 4.789 -7.312 1.00 84.12 85 ASP A O 1
ATOM 677 N N . GLU A 1 86 ? -15.676 3.305 -7.341 1.00 81.81 86 GLU A N 1
ATOM 678 C CA . GLU A 1 86 ? -14.988 2.314 -8.175 1.00 81.81 86 GLU A CA 1
ATOM 679 C C . GLU A 1 86 ? -14.503 2.916 -9.502 1.00 81.81 86 GLU A C 1
ATOM 681 O O . GLU A 1 86 ? -13.433 2.550 -9.998 1.00 81.81 86 GLU A O 1
ATOM 686 N N . SER A 1 87 ? -15.243 3.884 -10.057 1.00 83.31 87 SER A N 1
ATOM 687 C CA . SER A 1 87 ? -14.851 4.581 -11.286 1.00 83.31 87 SER A CA 1
ATOM 688 C C . SER A 1 87 ? -13.547 5.378 -11.118 1.00 83.31 87 SER A C 1
ATOM 690 O O . SER A 1 87 ? -12.686 5.393 -12.009 1.00 83.31 87 SER A O 1
ATOM 692 N N . GLN A 1 88 ? -13.350 5.978 -9.941 1.00 81.31 88 GLN A N 1
ATOM 693 C CA . GLN A 1 88 ? -12.154 6.740 -9.597 1.00 81.31 88 GLN A CA 1
ATOM 694 C C . GLN A 1 88 ? -10.975 5.807 -9.334 1.00 81.31 88 GLN A C 1
ATOM 696 O O . GLN A 1 88 ? -9.876 6.066 -9.823 1.00 81.31 88 GLN A O 1
ATOM 701 N N . VAL A 1 89 ? -11.207 4.689 -8.637 1.00 83.44 89 VAL A N 1
ATOM 702 C CA . VAL A 1 89 ? -10.178 3.661 -8.410 1.00 83.44 89 VAL A CA 1
ATOM 703 C C . VAL A 1 89 ? -9.685 3.097 -9.740 1.00 83.44 89 VAL A C 1
ATOM 705 O O . VAL A 1 89 ? -8.478 3.008 -9.962 1.00 83.44 89 VAL A O 1
ATOM 708 N N . LYS A 1 90 ? -10.602 2.783 -10.661 1.00 83.31 90 LYS A N 1
ATOM 709 C CA . LYS A 1 90 ? -10.261 2.292 -12.001 1.00 83.31 90 LYS A CA 1
ATOM 710 C C . LYS A 1 90 ? -9.439 3.310 -12.791 1.00 83.31 90 LYS A C 1
ATOM 712 O O . LYS A 1 90 ? -8.448 2.939 -13.415 1.00 83.31 90 LYS A O 1
ATOM 717 N N . THR A 1 91 ? -9.823 4.584 -12.736 1.00 84.75 91 THR A N 1
ATOM 718 C CA . THR A 1 91 ? -9.081 5.672 -13.389 1.00 84.75 91 THR A CA 1
ATOM 719 C C . THR A 1 91 ? -7.677 5.821 -12.806 1.00 84.75 91 THR A C 1
ATOM 721 O O . THR A 1 91 ? -6.704 5.860 -13.555 1.00 84.75 91 THR A O 1
ATOM 724 N N . ALA A 1 92 ? -7.548 5.845 -11.477 1.00 78.38 92 ALA A N 1
ATOM 725 C CA . ALA A 1 92 ? -6.258 5.953 -10.800 1.00 78.38 92 ALA A CA 1
ATOM 726 C C . ALA A 1 92 ? -5.343 4.761 -11.120 1.00 78.38 92 ALA A C 1
ATOM 728 O O . ALA A 1 92 ? -4.166 4.948 -11.425 1.00 78.38 92 ALA A O 1
ATOM 729 N N . TYR A 1 93 ? -5.894 3.545 -11.115 1.00 81.12 93 TYR A N 1
ATOM 730 C CA . TYR A 1 93 ? -5.183 2.335 -11.526 1.00 81.12 93 TYR A CA 1
ATOM 731 C C . TYR A 1 93 ? -4.703 2.421 -12.979 1.00 81.12 93 TYR A C 1
ATOM 733 O O . TYR A 1 93 ? -3.573 2.038 -13.281 1.00 81.12 93 TYR A O 1
ATOM 741 N N . GLY A 1 94 ? -5.543 2.971 -13.862 1.00 82.25 94 GLY A N 1
ATOM 742 C CA . GLY A 1 94 ? -5.192 3.302 -15.238 1.00 82.25 94 GLY A CA 1
ATOM 743 C C . GLY A 1 94 ? -3.945 4.185 -15.302 1.00 82.25 94 GLY A C 1
ATOM 744 O O . GLY A 1 94 ? -2.892 3.753 -15.756 1.00 82.25 94 GLY A O 1
ATOM 745 N N . LEU A 1 95 ? -4.027 5.380 -14.726 1.00 82.00 95 LEU A N 1
ATOM 746 C CA . LEU A 1 95 ? -2.947 6.369 -14.772 1.00 82.00 95 LEU A CA 1
ATOM 747 C C . LEU A 1 95 ? -1.619 5.855 -14.200 1.00 82.00 95 LEU A C 1
ATOM 749 O O . LEU A 1 95 ? -0.558 6.140 -14.751 1.00 82.00 95 LEU A O 1
ATOM 753 N N . ILE A 1 96 ? -1.665 5.091 -13.105 1.00 80.19 96 ILE A N 1
ATOM 754 C CA . ILE A 1 96 ? -0.462 4.499 -12.504 1.00 80.19 96 ILE A CA 1
ATOM 755 C C . ILE A 1 96 ? 0.191 3.522 -13.476 1.00 80.19 96 ILE A C 1
ATOM 757 O O . ILE A 1 96 ? 1.404 3.554 -13.662 1.00 80.19 96 ILE A O 1
ATOM 761 N N . TRP A 1 97 ? -0.602 2.653 -14.094 1.00 80.81 97 TRP A N 1
ATOM 762 C CA . TRP A 1 97 ? -0.067 1.686 -15.040 1.00 80.81 97 TRP A CA 1
ATOM 763 C C . TRP A 1 97 ? 0.432 2.330 -16.327 1.00 80.81 97 TRP A C 1
ATOM 765 O O . TRP A 1 97 ? 1.483 1.922 -16.797 1.00 80.81 97 TRP A O 1
ATOM 775 N N . ASP A 1 98 ? -0.269 3.335 -16.856 1.00 79.81 98 ASP A N 1
ATOM 776 C CA . ASP A 1 98 ? 0.180 4.051 -18.054 1.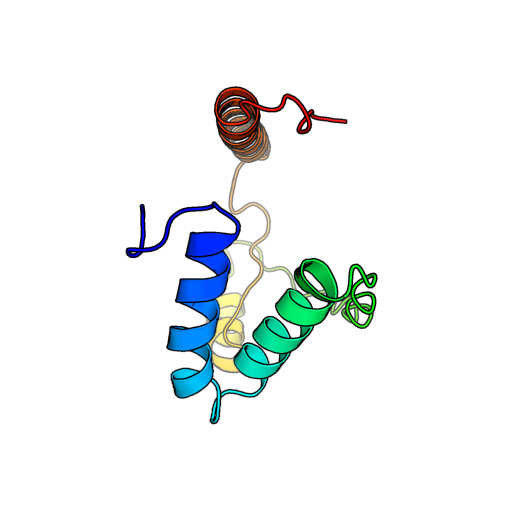00 79.81 98 ASP A CA 1
ATOM 777 C C . ASP A 1 98 ? 1.558 4.683 -17.788 1.00 79.81 98 ASP A C 1
ATOM 779 O O . ASP A 1 98 ? 2.485 4.527 -18.576 1.00 79.81 98 ASP A O 1
ATOM 783 N N . PHE A 1 99 ? 1.745 5.284 -16.606 1.00 79.75 99 PHE A N 1
ATOM 784 C CA . PHE A 1 99 ? 3.049 5.794 -16.176 1.00 79.75 99 PHE A CA 1
ATOM 785 C C . PHE A 1 99 ? 4.122 4.698 -16.075 1.00 79.75 99 PHE A C 1
ATOM 787 O O . PHE A 1 99 ? 5.266 4.925 -16.462 1.00 79.75 99 PHE A O 1
ATOM 794 N N . LEU A 1 100 ? 3.785 3.525 -15.530 1.00 74.38 100 LEU A N 1
ATOM 795 C CA . LEU A 1 100 ? 4.731 2.414 -15.393 1.00 74.38 100 LEU A CA 1
ATOM 796 C C . LEU A 1 100 ? 5.127 1.819 -16.749 1.00 74.38 100 LEU A C 1
ATOM 798 O O . LEU A 1 100 ? 6.296 1.492 -16.935 1.00 74.38 100 LEU A O 1
ATOM 802 N N . GLU A 1 101 ? 4.181 1.695 -17.680 1.00 79.12 101 GLU A N 1
ATOM 803 C CA . GLU A 1 101 ? 4.433 1.218 -19.043 1.00 79.12 101 GLU A CA 1
ATOM 804 C C . GLU A 1 101 ? 5.277 2.229 -19.836 1.00 79.12 101 GLU A C 1
ATOM 806 O O . GLU A 1 101 ? 6.231 1.832 -20.505 1.00 79.12 101 GLU A O 1
ATOM 811 N N . ASP A 1 102 ? 5.005 3.530 -19.696 1.00 76.06 102 ASP A N 1
ATOM 812 C CA . ASP A 1 102 ? 5.795 4.594 -20.331 1.00 76.06 102 ASP A CA 1
ATOM 813 C C . ASP A 1 102 ? 7.214 4.707 -19.748 1.00 76.06 102 ASP A C 1
ATOM 815 O O . ASP A 1 102 ? 8.171 5.022 -20.461 1.00 76.06 102 ASP A O 1
ATOM 819 N N . ALA A 1 103 ? 7.372 4.452 -18.446 1.00 73.75 103 ALA A N 1
ATOM 820 C CA . ALA A 1 103 ? 8.667 4.479 -17.769 1.00 73.75 103 ALA A CA 1
ATOM 821 C C . ALA A 1 103 ? 9.522 3.228 -18.047 1.00 73.75 103 ALA A C 1
ATOM 823 O O . ALA A 1 103 ? 10.732 3.244 -17.791 1.00 73.75 103 ALA A O 1
ATOM 824 N N . ASP A 1 104 ? 8.926 2.151 -18.564 1.00 74.38 104 ASP A N 1
ATOM 825 C CA . ASP A 1 104 ? 9.625 0.902 -18.837 1.00 74.38 104 ASP A CA 1
ATOM 826 C C . ASP A 1 104 ? 10.324 0.908 -20.206 1.00 74.38 104 ASP A C 1
ATOM 828 O O . ASP A 1 104 ? 9.831 0.419 -21.226 1.00 74.38 104 ASP A O 1
ATOM 832 N N . VAL A 1 105 ? 11.563 1.399 -20.197 1.00 64.56 105 VAL A N 1
ATOM 833 C CA . VAL A 1 105 ? 12.477 1.400 -21.352 1.00 64.56 105 VAL A CA 1
ATOM 834 C C . VAL A 1 105 ? 12.733 -0.022 -21.898 1.00 64.56 105 VAL A C 1
ATOM 836 O O . VAL A 1 105 ? 13.082 -0.177 -23.069 1.00 64.56 105 VAL A O 1
ATOM 839 N N . GLY A 1 106 ? 12.544 -1.067 -21.080 1.00 65.56 106 GLY A N 1
ATOM 840 C CA . GLY A 1 106 ? 12.777 -2.472 -21.432 1.00 65.56 106 GLY A CA 1
ATOM 841 C C . GLY A 1 106 ? 11.563 -3.223 -21.995 1.00 65.56 106 GLY A C 1
ATOM 842 O O . GLY A 1 106 ? 11.741 -4.329 -22.508 1.00 65.56 106 GLY A O 1
ATOM 843 N N . ARG A 1 107 ? 10.352 -2.643 -21.946 1.00 61.28 107 ARG A N 1
ATOM 844 C CA . ARG A 1 107 ? 9.070 -3.257 -22.372 1.00 61.28 107 ARG A CA 1
ATOM 845 C C . ARG A 1 107 ? 8.732 -4.608 -21.713 1.00 61.28 107 ARG A C 1
ATOM 847 O O . ARG A 1 107 ? 8.013 -5.420 -22.305 1.00 61.28 107 ARG A O 1
ATOM 854 N N . ALA A 1 108 ? 9.258 -4.872 -20.524 1.00 63.81 108 ALA A N 1
ATOM 855 C CA . ALA A 1 108 ? 8.972 -6.060 -19.724 1.00 63.81 108 ALA A CA 1
ATOM 856 C C . ALA A 1 108 ? 7.628 -5.971 -18.976 1.00 63.81 108 ALA A C 1
ATOM 858 O O . ALA A 1 108 ? 7.059 -6.992 -18.592 1.00 63.81 108 ALA A O 1
ATOM 859 N N . VAL A 1 109 ? 7.116 -4.762 -18.775 1.00 56.47 109 VAL A N 1
ATOM 860 C CA . VAL A 1 109 ? 5.912 -4.465 -18.012 1.00 56.47 109 VAL A CA 1
ATOM 861 C C . VAL A 1 109 ? 4.733 -4.263 -18.963 1.00 56.47 109 VAL A C 1
ATOM 863 O O . VAL A 1 109 ? 4.772 -3.395 -19.832 1.00 56.47 109 VAL A O 1
ATOM 866 N N . ARG A 1 110 ? 3.678 -5.072 -18.809 1.00 57.56 110 ARG A N 1
ATOM 867 C CA . ARG A 1 110 ? 2.388 -4.897 -19.495 1.00 57.56 110 ARG A CA 1
ATOM 868 C C . ARG A 1 110 ? 1.235 -5.330 -18.601 1.00 57.56 110 ARG A C 1
ATOM 870 O O . ARG A 1 110 ? 1.375 -6.311 -17.866 1.00 57.56 110 ARG A O 1
ATOM 877 N N . ARG A 1 111 ? 0.085 -4.662 -18.713 1.00 67.06 111 ARG A N 1
ATOM 878 C CA . ARG A 1 111 ? -1.171 -5.151 -18.113 1.00 67.06 111 ARG A CA 1
ATOM 879 C C . ARG A 1 111 ? -1.552 -6.543 -18.649 1.00 67.06 111 ARG A C 1
ATOM 881 O O . ARG A 1 111 ? -1.429 -6.796 -19.849 1.00 67.06 111 ARG A O 1
ATOM 888 N N . GLN A 1 112 ? -2.026 -7.418 -17.754 1.00 54.84 112 GLN A N 1
ATOM 889 C CA . GLN A 1 112 ? -2.743 -8.661 -18.086 1.00 54.84 112 GLN A CA 1
ATOM 890 C C . GLN A 1 112 ? -4.250 -8.425 -18.119 1.00 54.84 112 GLN A C 1
ATOM 892 O O . GLN A 1 112 ? -4.728 -7.611 -17.295 1.00 54.84 112 GLN A O 1
#

Secondary structure (DSSP, 8-state):
--SS--SSHHHHHHHHHHHHHHHTT-HHHHHHHHHHHHHHTS-PPPP---------PPEEETT-HHHHHHHHHHHS--EEETSS-HHHHHHHHHHHHHHHHHH-TT------

Foldseek 3Di:
DVPPFDPDPVSVVVVLVVVVVVCPPPPVSVLVSVQCCCVNVVVHDRDDDPPPPPPVFDEAEPVPVVVQVVVCVVPVDHHYPPPDDPVVVVVVVVVVLVVVCVPPPPNPDDDD

Sequence (112 aa):
PKFGFDGTLRGVMEMRNQVSFMAEFDPPLMKALKDIHKLLDAHQDLPKMPIVRVVEAQRFEAEDSKGWITHLVDEGFVVIKGAVDESQVKTAYGLIWDFLEDADVGRAVRRQ

pLDDT: mean 73.44, std 11.34, range [42.09, 90.31]

Radius of gyration: 19.37 Å; chains: 1; bounding box: 46×28×42 Å

Organism: Alexandrium catenella (NCBI:txid2925)